Protein AF-A0A849Q662-F1 (afdb_monomer_lite)

Secondary structure (DSSP, 8-state):
-EEEEP-TT-PPPPTT--SS--EETTEEB-EEEE-GGG-SSSPPEEEEEEEEE-TTSBSSTTPPBPSS-EEEEE-S-TTT--S-TTTTTSSTT--B-GGGEEEEEEEE-TT-TT------

Sequence (120 aa):
IIFIKSIDRTQIITNQDTSTEHISFKMQGDVILYRPYGQEGVTPIIHRAMYYVEEGEPMWINGPAAPHSGYITKGDNIRTNIYFDQQGQISYYEPIKEEWIIGTAQFRIPYLGHLRLLIS

Foldseek 3Di:
DWDFDAVPDDDWFAQPNPVDPDDAPNGGTWFFWFDAVLDPPDDTDTWGFHDKDAAQDALDVVHGGQPGTATFTWHPPCVPTVDICCVDPRRPSHHGDPSRTRGTGHDDDPPPPDDDPDDD

Radius of gyration: 14.14 Å; chains: 1; bounding box: 35×30×42 Å

Structure (mmCIF, N/CA/C/O backbone):
data_AF-A0A849Q662-F1
#
_entry.id   AF-A0A849Q662-F1
#
loop_
_atom_site.group_PDB
_atom_site.id
_atom_sit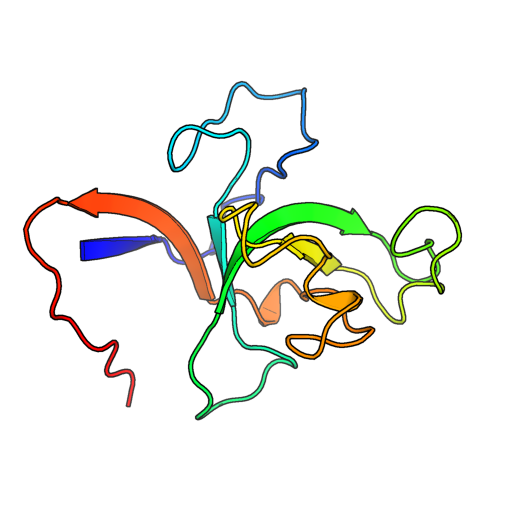e.type_symbol
_atom_site.label_atom_id
_atom_site.label_alt_id
_atom_site.label_comp_id
_atom_site.label_asym_id
_atom_site.label_entity_id
_atom_site.label_seq_id
_atom_site.pdbx_PDB_ins_code
_atom_site.Cartn_x
_atom_site.Cartn_y
_atom_site.Cartn_z
_atom_site.occupancy
_atom_site.B_iso_or_equiv
_atom_site.auth_seq_id
_atom_site.auth_comp_id
_atom_site.auth_asym_id
_atom_site.auth_atom_id
_atom_site.pdbx_PDB_model_num
ATOM 1 N N . ILE A 1 1 ? -5.896 6.313 18.819 1.00 44.16 1 ILE A N 1
ATOM 2 C CA . ILE A 1 1 ? -6.745 6.889 17.745 1.00 44.16 1 ILE A CA 1
ATOM 3 C C . ILE A 1 1 ? -5.885 7.065 16.510 1.00 44.16 1 ILE A C 1
ATOM 5 O O . ILE A 1 1 ? -4.806 7.635 16.651 1.00 44.16 1 ILE A O 1
ATOM 9 N N . ILE A 1 2 ? -6.336 6.520 15.378 1.00 53.41 2 ILE A N 1
ATOM 10 C CA . ILE A 1 2 ? -5.778 6.764 14.046 1.00 53.41 2 ILE A CA 1
ATOM 11 C C . ILE A 1 2 ? -6.673 7.802 13.384 1.00 53.41 2 ILE A C 1
ATOM 13 O O . ILE A 1 2 ? -7.881 7.594 13.310 1.00 53.41 2 ILE A O 1
ATOM 17 N N . PHE A 1 3 ? -6.097 8.927 12.969 1.00 52.81 3 PHE A N 1
ATOM 18 C CA . PHE A 1 3 ? -6.805 9.898 12.141 1.00 52.81 3 PHE A CA 1
ATOM 19 C C . PHE A 1 3 ? -6.644 9.499 10.679 1.00 52.81 3 PHE A C 1
ATOM 21 O O . PHE A 1 3 ? -5.521 9.266 10.226 1.00 52.81 3 PHE A O 1
ATOM 28 N N . ILE A 1 4 ? -7.777 9.405 9.986 1.00 55.81 4 ILE A N 1
ATOM 29 C CA . ILE A 1 4 ? -7.856 9.134 8.554 1.00 55.81 4 ILE A CA 1
ATOM 30 C C . ILE A 1 4 ? -8.130 10.471 7.879 1.00 55.81 4 ILE A C 1
ATOM 32 O O . ILE A 1 4 ? -9.129 11.127 8.184 1.00 55.81 4 ILE A O 1
ATOM 36 N N . LYS A 1 5 ? -7.242 10.890 6.981 1.00 54.16 5 LYS A N 1
ATOM 37 C CA . LYS A 1 5 ? -7.510 12.021 6.094 1.00 54.16 5 LYS A CA 1
ATOM 38 C C . LYS A 1 5 ? -8.207 11.477 4.845 1.00 54.16 5 LYS A C 1
ATOM 40 O O . LYS A 1 5 ? -7.675 10.570 4.209 1.00 54.16 5 LYS A O 1
ATOM 45 N N . SER A 1 6 ? -9.385 12.021 4.522 1.00 51.91 6 SER A N 1
ATOM 46 C CA . SER A 1 6 ? -10.056 11.774 3.236 1.00 51.91 6 SER A CA 1
ATOM 47 C C . SER A 1 6 ? -9.083 12.063 2.088 1.00 51.91 6 SER A C 1
ATOM 49 O O . SER A 1 6 ? -8.337 13.048 2.140 1.00 51.91 6 SER A O 1
ATOM 51 N N . ILE A 1 7 ? -9.075 11.187 1.083 1.00 55.62 7 ILE A N 1
ATOM 52 C CA . ILE A 1 7 ? -8.063 11.121 0.023 1.00 55.62 7 ILE A CA 1
ATOM 53 C C . ILE A 1 7 ? -8.072 12.310 -0.932 1.00 55.62 7 ILE A C 1
ATOM 55 O O . ILE A 1 7 ? -7.153 12.411 -1.735 1.00 55.62 7 ILE A O 1
ATOM 59 N N . ASP A 1 8 ? -9.027 13.235 -0.805 1.00 49.78 8 ASP A N 1
ATOM 60 C CA . ASP A 1 8 ? -9.456 14.132 -1.883 1.00 49.78 8 ASP A CA 1
ATOM 61 C C . ASP A 1 8 ? -8.358 14.900 -2.632 1.00 49.78 8 ASP A C 1
ATOM 63 O O . ASP A 1 8 ? -8.650 15.397 -3.714 1.00 49.78 8 ASP A O 1
ATOM 67 N N . ARG A 1 9 ? -7.118 15.020 -2.120 1.00 51.25 9 ARG A N 1
ATOM 68 C CA . ARG A 1 9 ? -5.961 15.595 -2.847 1.00 51.25 9 ARG A CA 1
ATOM 69 C C . ARG A 1 9 ? -4.577 15.056 -2.445 1.00 51.25 9 ARG A C 1
ATOM 71 O O . ARG A 1 9 ? -3.602 15.785 -2.612 1.00 51.25 9 ARG A O 1
ATOM 78 N N . THR A 1 10 ? -4.446 13.864 -1.854 1.00 56.81 10 THR A N 1
ATOM 79 C CA . THR A 1 10 ? -3.115 13.393 -1.399 1.00 56.81 10 THR A CA 1
ATOM 80 C C . THR A 1 10 ? -2.638 12.222 -2.247 1.00 56.81 10 THR A C 1
ATOM 82 O O . THR A 1 10 ? -3.177 11.127 -2.133 1.00 56.81 10 THR A O 1
ATOM 85 N N . GLN A 1 11 ? -1.627 12.468 -3.082 1.00 79.56 11 GLN A N 1
ATOM 86 C CA . GLN A 1 11 ? -0.850 11.420 -3.739 1.00 79.56 11 GLN A CA 1
ATOM 87 C C . GLN A 1 11 ? -0.233 10.533 -2.648 1.00 79.56 11 GLN A C 1
ATOM 89 O O . GLN A 1 11 ? 0.435 11.049 -1.750 1.00 79.56 11 GLN A O 1
ATOM 94 N N . ILE A 1 12 ? -0.524 9.232 -2.684 1.00 89.69 12 ILE A N 1
ATOM 95 C CA . ILE A 1 12 ? -0.010 8.253 -1.719 1.00 89.69 12 ILE A CA 1
ATOM 96 C C . ILE A 1 12 ? 1.502 8.168 -1.910 1.00 89.69 12 ILE A C 1
ATOM 98 O O . ILE A 1 12 ? 1.976 7.862 -3.005 1.00 89.69 12 ILE A O 1
ATOM 102 N N . ILE A 1 13 ? 2.265 8.409 -0.847 1.00 92.88 13 ILE A N 1
ATOM 103 C CA . ILE A 1 13 ? 3.719 8.277 -0.891 1.00 92.88 13 ILE A CA 1
ATOM 104 C C . ILE A 1 13 ? 4.063 6.835 -0.547 1.00 92.88 13 ILE A C 1
ATOM 106 O O . ILE A 1 13 ? 3.789 6.361 0.553 1.00 92.88 13 ILE A O 1
ATOM 110 N N . THR A 1 14 ? 4.656 6.103 -1.481 1.00 95.00 14 THR A N 1
ATOM 111 C CA . THR A 1 14 ? 4.978 4.688 -1.255 1.00 95.00 14 THR A CA 1
ATOM 112 C C . THR A 1 14 ? 6.278 4.521 -0.468 1.00 95.00 14 THR A C 1
ATOM 114 O O . THR A 1 14 ? 7.106 5.425 -0.387 1.00 95.00 14 THR A O 1
ATOM 117 N N . ASN A 1 15 ? 6.491 3.347 0.123 1.00 94.38 15 ASN A N 1
ATOM 118 C CA . ASN A 1 15 ? 7.727 3.025 0.834 1.00 94.38 15 ASN A CA 1
ATOM 119 C C . ASN A 1 15 ? 8.975 3.106 -0.062 1.00 94.38 15 ASN A C 1
ATOM 121 O O . ASN A 1 15 ? 10.053 3.421 0.436 1.00 94.38 15 ASN A O 1
ATOM 125 N N . GLN A 1 16 ? 8.831 2.811 -1.356 1.00 93.44 16 GLN A N 1
ATOM 126 C CA . GLN A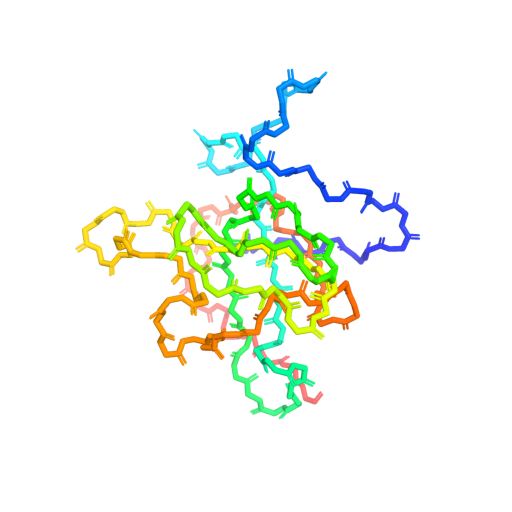 1 16 ? 9.914 2.890 -2.338 1.00 93.44 16 GLN A CA 1
ATOM 127 C C . GLN A 1 16 ? 10.072 4.274 -2.973 1.00 93.44 16 GLN A C 1
ATOM 129 O O . GLN A 1 16 ? 11.026 4.482 -3.721 1.00 93.44 16 GLN A O 1
ATOM 134 N N . ASP A 1 17 ? 9.181 5.222 -2.679 1.00 89.69 17 ASP A N 1
ATOM 135 C CA . ASP A 1 17 ? 9.347 6.589 -3.146 1.00 89.69 17 ASP A CA 1
ATOM 136 C C . ASP A 1 17 ? 10.477 7.269 -2.360 1.00 89.69 17 ASP A C 1
ATOM 138 O O . ASP A 1 17 ? 10.324 7.649 -1.196 1.00 89.69 17 ASP A O 1
ATOM 142 N N . THR A 1 18 ? 11.639 7.383 -3.005 1.00 82.56 18 THR A N 1
ATOM 143 C CA . THR A 1 18 ? 12.846 8.019 -2.463 1.00 82.56 18 THR A CA 1
ATOM 144 C C . THR A 1 18 ? 12.922 9.512 -2.773 1.00 82.56 18 THR A C 1
ATOM 146 O O . THR A 1 18 ? 13.839 10.184 -2.306 1.00 82.56 18 THR A O 1
ATOM 149 N N . SER A 1 19 ? 11.969 10.051 -3.543 1.00 83.62 19 SER A N 1
ATOM 150 C CA . SER A 1 19 ? 11.937 11.474 -3.897 1.00 83.62 19 SER A CA 1
ATOM 151 C C . SER A 1 19 ? 11.490 12.368 -2.737 1.00 83.62 19 SER A C 1
ATOM 153 O O . SER A 1 19 ? 11.704 13.581 -2.768 1.00 83.62 19 SER A O 1
ATOM 155 N N . THR A 1 20 ? 10.906 11.775 -1.691 1.00 79.38 20 THR A N 1
ATOM 156 C CA . THR A 1 20 ? 10.407 12.479 -0.508 1.00 79.38 20 THR A CA 1
ATOM 157 C C . THR A 1 20 ? 10.906 11.829 0.784 1.00 79.38 20 THR A C 1
ATOM 159 O O . THR A 1 20 ? 10.921 10.609 0.923 1.00 79.38 20 THR A O 1
ATOM 162 N N . GLU A 1 21 ? 11.273 12.631 1.785 1.00 84.19 21 GLU A N 1
ATOM 163 C CA . GLU A 1 21 ? 11.531 12.134 3.146 1.00 84.19 21 GLU A CA 1
ATOM 164 C C . GLU A 1 21 ? 10.218 12.088 3.943 1.00 84.19 21 GLU A C 1
ATOM 166 O O . GLU A 1 21 ? 9.974 12.893 4.845 1.00 84.19 21 GLU A O 1
ATOM 171 N N . HIS A 1 22 ? 9.327 11.163 3.575 1.00 87.38 22 HIS A N 1
ATOM 172 C CA . HIS A 1 22 ? 8.038 10.986 4.237 1.00 87.38 22 HIS A CA 1
ATOM 173 C C . HIS A 1 22 ? 8.026 9.747 5.137 1.00 87.38 22 HIS A C 1
ATOM 175 O O . HIS A 1 22 ? 8.019 8.610 4.665 1.00 87.38 22 HIS A O 1
ATOM 181 N N . ILE A 1 23 ? 7.954 9.965 6.452 1.00 87.88 23 ILE A N 1
ATOM 182 C CA . ILE A 1 23 ? 7.915 8.898 7.456 1.00 87.88 23 ILE A CA 1
ATOM 183 C C . ILE A 1 23 ? 6.532 8.824 8.110 1.00 87.88 23 ILE A C 1
ATOM 185 O O . ILE A 1 23 ? 6.108 9.761 8.787 1.00 87.88 23 ILE A O 1
ATOM 189 N N . SER A 1 24 ? 5.887 7.659 8.021 1.00 86.44 24 SER A N 1
ATOM 190 C CA . SER A 1 24 ? 4.677 7.319 8.777 1.00 86.44 24 SER A CA 1
ATOM 191 C C . SER A 1 24 ? 4.910 6.074 9.633 1.00 86.44 24 SER A C 1
ATOM 193 O O . SER A 1 24 ? 5.478 5.076 9.188 1.00 86.44 24 SER A O 1
ATOM 195 N N . PHE A 1 25 ? 4.504 6.118 10.905 1.00 86.81 25 PHE A N 1
ATOM 196 C CA . PHE A 1 25 ? 4.742 5.041 11.883 1.00 86.81 25 PHE A CA 1
ATOM 197 C C . PHE A 1 25 ? 6.213 4.582 11.976 1.00 86.81 25 PHE A C 1
ATOM 199 O O . PHE A 1 25 ? 6.491 3.400 12.156 1.00 86.81 25 PHE A O 1
ATOM 206 N N . LYS A 1 26 ? 7.155 5.538 11.936 1.00 88.88 26 LYS A N 1
ATOM 207 C CA . LYS A 1 26 ? 8.617 5.321 12.028 1.00 88.88 26 LYS A CA 1
ATOM 208 C C . LYS A 1 26 ? 9.256 4.619 10.819 1.00 88.88 26 LYS A C 1
ATOM 210 O O . LYS A 1 26 ? 10.417 4.231 10.908 1.00 88.88 26 LYS A O 1
ATOM 215 N N . M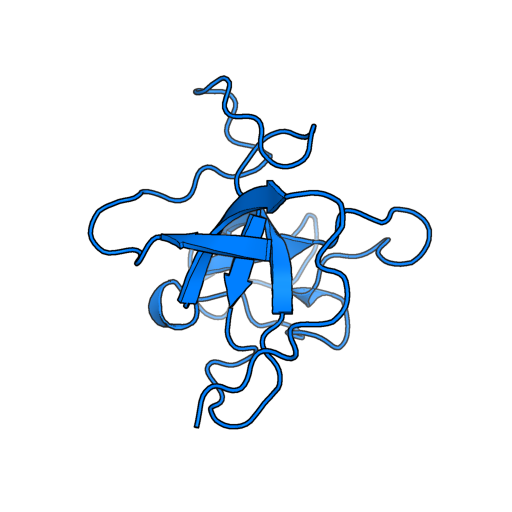ET A 1 27 ? 8.535 4.460 9.713 1.00 89.69 27 MET A N 1
ATOM 216 C CA . MET A 1 27 ? 9.055 3.886 8.470 1.00 89.69 27 MET A CA 1
ATOM 217 C C . MET A 1 27 ? 8.652 4.751 7.267 1.00 89.69 27 MET A C 1
ATOM 219 O O . MET A 1 27 ? 7.697 5.521 7.351 1.00 89.69 27 MET A O 1
ATOM 223 N N . GLN A 1 28 ? 9.383 4.624 6.160 1.00 93.38 28 GLN A N 1
ATOM 224 C CA . GLN A 1 28 ? 9.148 5.377 4.922 1.00 93.38 28 GLN A CA 1
ATOM 225 C C . GLN A 1 28 ? 7.787 5.058 4.294 1.00 93.38 28 GLN A C 1
ATOM 227 O O . GLN A 1 28 ? 7.358 3.899 4.293 1.00 93.38 28 GLN A O 1
ATOM 232 N N . GLY A 1 29 ? 7.141 6.074 3.728 1.00 92.56 29 GLY A N 1
ATOM 233 C CA . GLY A 1 29 ? 5.879 5.969 3.002 1.00 92.56 29 GLY A CA 1
ATOM 234 C C . GLY A 1 29 ? 4.639 5.952 3.898 1.00 92.56 29 GLY A C 1
ATOM 235 O O . GLY A 1 29 ? 4.717 5.878 5.126 1.00 92.56 29 GLY A O 1
ATOM 236 N N . ASP A 1 30 ? 3.482 6.017 3.255 1.00 92.56 30 ASP A N 1
ATOM 237 C CA . ASP A 1 30 ? 2.161 6.041 3.858 1.00 92.56 30 ASP A CA 1
ATOM 238 C C . ASP A 1 30 ? 1.707 4.651 4.320 1.00 92.56 30 ASP A C 1
ATOM 240 O O . ASP A 1 30 ? 1.919 3.624 3.668 1.00 92.56 30 ASP A O 1
ATOM 244 N N . VAL A 1 31 ? 0.986 4.640 5.442 1.00 92.94 31 VAL A N 1
ATOM 245 C CA . VAL A 1 31 ? 0.142 3.514 5.849 1.00 92.94 31 VAL A CA 1
ATOM 246 C C . VAL A 1 31 ? -1.279 3.824 5.414 1.00 92.94 31 VAL A C 1
ATOM 248 O O . VAL A 1 31 ? -1.828 4.858 5.789 1.00 92.94 31 VAL A O 1
ATOM 251 N N . ILE A 1 32 ? -1.875 2.935 4.631 1.00 92.69 32 ILE A N 1
ATOM 252 C CA . ILE A 1 32 ? -3.172 3.144 3.997 1.00 92.69 32 ILE A CA 1
ATOM 253 C C . ILE A 1 32 ? -4.220 2.232 4.622 1.00 92.69 32 ILE A C 1
ATOM 255 O O . ILE A 1 32 ? -3.949 1.077 4.950 1.00 92.69 32 ILE A O 1
ATOM 259 N N . LEU A 1 33 ? -5.420 2.774 4.811 1.00 92.25 33 LEU A N 1
ATOM 260 C CA . LEU A 1 33 ? -6.608 2.025 5.190 1.00 92.25 33 LEU A CA 1
ATOM 261 C C . LEU A 1 33 ? -7.413 1.741 3.923 1.00 92.25 33 LEU A C 1
ATOM 263 O O . LEU A 1 33 ? -7.799 2.687 3.240 1.00 92.25 33 LEU A O 1
ATOM 267 N N . TYR A 1 34 ? -7.695 0.478 3.617 1.00 91.81 34 TYR A N 1
ATOM 268 C CA . TYR A 1 34 ? -8.388 0.098 2.385 1.00 91.81 34 TYR A CA 1
ATOM 269 C C . TYR A 1 34 ? -9.405 -1.030 2.590 1.00 91.81 34 TYR A C 1
ATOM 271 O O . TYR A 1 34 ? -9.350 -1.783 3.566 1.00 91.81 34 TYR A O 1
ATOM 279 N N . ARG A 1 35 ? -10.344 -1.140 1.645 1.00 93.62 35 ARG A N 1
ATOM 280 C CA . ARG A 1 35 ? -11.304 -2.244 1.539 1.00 93.62 35 ARG A CA 1
ATOM 281 C C . ARG A 1 35 ? -10.710 -3.352 0.660 1.00 93.62 35 ARG A C 1
ATOM 283 O O . ARG A 1 35 ? -10.472 -3.093 -0.519 1.00 93.62 35 ARG A O 1
ATOM 290 N N . PRO A 1 36 ? -10.447 -4.563 1.179 1.00 91.06 36 PRO A N 1
ATOM 291 C CA . PRO A 1 36 ? -9.960 -5.654 0.339 1.00 91.06 36 PRO A CA 1
ATOM 292 C C . PRO A 1 36 ? -11.006 -5.978 -0.736 1.00 91.06 36 PRO A C 1
ATOM 294 O O . PRO A 1 36 ? -12.204 -6.018 -0.446 1.00 91.06 36 PRO A O 1
ATOM 297 N N . TYR A 1 37 ? -10.557 -6.138 -1.984 1.00 94.69 37 TYR A N 1
ATOM 298 C CA . TYR A 1 37 ? -11.411 -6.352 -3.165 1.00 94.69 37 TYR A CA 1
ATOM 299 C C . TYR A 1 37 ? -12.517 -5.290 -3.362 1.00 94.69 37 TYR A C 1
ATOM 301 O O . TYR A 1 37 ? -13.530 -5.559 -4.007 1.00 94.69 37 TYR A O 1
ATOM 309 N N . GLY A 1 38 ? -12.382 -4.106 -2.749 1.00 91.69 38 GLY A N 1
ATOM 310 C CA . GLY A 1 38 ? -13.412 -3.063 -2.764 1.00 91.69 38 GLY A CA 1
ATOM 311 C C . GLY A 1 38 ? -14.712 -3.430 -2.036 1.00 91.69 38 GLY A C 1
ATOM 312 O O . GLY A 1 38 ? -15.712 -2.737 -2.201 1.00 91.69 38 GLY A O 1
ATOM 313 N N . GLN A 1 39 ? -14.730 -4.506 -1.244 1.00 91.38 39 GLN A N 1
ATOM 314 C CA . GLN A 1 39 ? -15.954 -5.018 -0.628 1.00 91.38 39 GLN A CA 1
ATOM 315 C C . GLN A 1 39 ? -16.449 -4.126 0.517 1.00 91.38 39 GLN A C 1
ATOM 317 O O . GLN A 1 39 ? -15.685 -3.696 1.385 1.00 91.38 39 GLN A O 1
ATOM 322 N N . GLU A 1 40 ? -17.757 -3.884 0.553 1.00 87.69 40 GLU A N 1
ATOM 323 C CA . GLU A 1 40 ? -18.430 -3.269 1.699 1.00 87.69 40 GLU A CA 1
ATOM 324 C C . GLU A 1 40 ? -18.769 -4.319 2.771 1.00 87.69 40 GLU A C 1
ATOM 326 O O . GLU A 1 40 ? -18.849 -5.515 2.496 1.00 87.69 40 GLU A O 1
ATOM 331 N N . GLY A 1 41 ? -18.939 -3.885 4.023 1.00 85.69 41 GLY A N 1
ATOM 332 C CA . GLY A 1 41 ? -19.305 -4.767 5.142 1.00 85.69 41 GLY A CA 1
ATOM 333 C C . GLY A 1 41 ? -18.186 -5.681 5.667 1.00 85.69 41 GLY A C 1
ATOM 334 O O . GLY A 1 41 ? -18.387 -6.371 6.667 1.00 85.69 41 GLY A O 1
ATOM 335 N N . VAL A 1 42 ? -17.001 -5.670 5.051 1.00 87.31 42 VAL A N 1
ATOM 336 C CA . VAL A 1 42 ? -15.799 -6.352 5.559 1.00 87.31 42 VAL A CA 1
ATOM 337 C C . VAL A 1 42 ? -14.938 -5.399 6.387 1.00 87.31 42 VAL A C 1
ATOM 339 O O . VAL A 1 42 ? -14.920 -4.191 6.155 1.00 87.31 42 VAL A O 1
ATOM 342 N N . THR A 1 43 ? -14.207 -5.940 7.367 1.00 89.06 43 THR A N 1
ATOM 343 C CA . THR A 1 43 ? -13.273 -5.139 8.176 1.00 89.06 43 THR A CA 1
ATOM 344 C C . THR A 1 43 ? -12.152 -4.597 7.279 1.00 89.06 43 THR A C 1
ATOM 346 O O . THR A 1 43 ? -11.444 -5.406 6.677 1.00 89.06 43 THR A O 1
ATOM 349 N N . PRO A 1 44 ? -11.945 -3.268 7.200 1.00 91.88 44 PRO A N 1
ATOM 350 C CA . PRO A 1 44 ? -10.855 -2.697 6.417 1.00 91.88 44 PRO A CA 1
ATOM 351 C C . PRO A 1 44 ? -9.470 -3.116 6.919 1.00 91.88 44 PRO A C 1
ATOM 353 O O . PRO A 1 44 ? -9.269 -3.363 8.112 1.00 91.88 44 PRO A O 1
ATOM 356 N N . ILE A 1 45 ? -8.502 -3.130 6.008 1.00 92.25 45 ILE A N 1
ATOM 357 C CA . ILE A 1 45 ? -7.106 -3.473 6.286 1.00 92.25 45 ILE A CA 1
ATOM 358 C C . ILE A 1 45 ? -6.279 -2.195 6.375 1.00 92.25 45 ILE A C 1
ATOM 360 O O . ILE A 1 45 ? -6.495 -1.259 5.610 1.00 92.25 45 ILE A O 1
ATOM 364 N N . ILE A 1 46 ? -5.331 -2.155 7.314 1.00 92.00 46 ILE A N 1
ATOM 365 C CA . ILE A 1 46 ? -4.411 -1.033 7.508 1.00 92.00 46 ILE A CA 1
ATOM 366 C C . ILE A 1 46 ? -2.965 -1.490 7.334 1.00 92.00 46 ILE A C 1
ATOM 368 O O . ILE A 1 46 ? -2.378 -2.023 8.270 1.00 92.00 46 ILE A O 1
ATOM 372 N N . HIS A 1 47 ? -2.382 -1.271 6.158 1.00 94.44 47 HIS A N 1
ATOM 373 C CA . HIS A 1 47 ? -1.025 -1.708 5.810 1.00 94.44 47 HIS A CA 1
ATOM 374 C C . HIS A 1 47 ? -0.277 -0.632 5.016 1.00 94.44 47 HIS A C 1
ATOM 376 O O . HIS A 1 47 ? -0.870 0.322 4.520 1.00 94.44 47 HIS A O 1
ATOM 382 N N . ARG A 1 48 ? 1.047 -0.754 4.927 1.00 95.56 48 ARG A N 1
ATOM 383 C CA . ARG A 1 48 ? 1.902 0.210 4.234 1.00 95.56 48 ARG A CA 1
ATOM 384 C C . ARG A 1 48 ? 1.808 0.042 2.726 1.00 95.56 48 ARG A C 1
ATOM 386 O O . ARG A 1 48 ? 1.859 -1.087 2.238 1.00 95.56 48 ARG A O 1
ATOM 393 N N . ALA A 1 49 ? 1.713 1.157 2.005 1.00 96.19 49 ALA A N 1
ATOM 394 C CA . ALA A 1 49 ? 1.857 1.173 0.555 1.00 96.19 49 ALA A CA 1
ATOM 395 C C . ALA A 1 49 ? 3.339 0.997 0.205 1.00 96.19 49 ALA A C 1
ATOM 397 O O . ALA A 1 49 ? 4.173 1.823 0.575 1.00 96.19 49 ALA A O 1
ATOM 398 N N . MET A 1 50 ? 3.686 -0.095 -0.472 1.00 96.44 50 MET A N 1
ATOM 399 C CA . MET A 1 50 ? 5.077 -0.430 -0.778 1.00 96.44 50 MET A CA 1
ATOM 400 C C . MET A 1 50 ? 5.539 0.231 -2.071 1.00 96.44 50 MET A C 1
ATOM 402 O O . MET A 1 50 ? 6.585 0.875 -2.078 1.00 96.44 50 MET A O 1
ATOM 406 N N . TYR A 1 51 ? 4.748 0.082 -3.131 1.00 96.75 51 TYR A N 1
ATOM 407 C CA . TYR A 1 51 ? 4.938 0.677 -4.455 1.00 96.75 51 TYR A CA 1
ATOM 408 C C . TYR A 1 51 ? 3.623 0.596 -5.242 1.00 96.75 51 TYR A C 1
ATOM 410 O O . TYR A 1 51 ? 2.681 -0.077 -4.815 1.00 96.75 51 TYR A O 1
ATOM 418 N N . TYR A 1 52 ? 3.567 1.305 -6.366 1.00 96.69 52 TYR A N 1
ATOM 419 C CA . TYR A 1 52 ? 2.466 1.260 -7.324 1.00 96.69 52 TYR A CA 1
ATOM 420 C C . TYR A 1 52 ? 2.886 0.432 -8.540 1.00 96.69 52 TYR A C 1
ATOM 422 O O . TYR A 1 52 ? 4.053 0.479 -8.928 1.00 96.69 52 TYR A O 1
ATOM 430 N N . VAL A 1 53 ? 1.954 -0.329 -9.105 1.00 97.69 53 VAL A N 1
ATOM 431 C CA . VAL A 1 53 ? 2.140 -1.072 -10.356 1.00 97.69 53 VAL A CA 1
ATOM 432 C C . VAL A 1 53 ? 1.051 -0.679 -11.339 1.00 97.69 53 VAL A C 1
ATOM 434 O O . VAL A 1 53 ? -0.099 -0.478 -10.941 1.00 97.69 53 VAL A O 1
ATOM 437 N N . GLU A 1 54 ? 1.407 -0.585 -12.614 1.00 98.31 54 GLU A N 1
ATOM 438 C CA . GLU A 1 54 ? 0.439 -0.427 -13.695 1.00 98.31 54 GLU A CA 1
ATOM 439 C C . GLU A 1 54 ? -0.124 -1.782 -14.145 1.00 98.31 54 GLU A C 1
ATOM 441 O O . GLU A 1 54 ? 0.485 -2.836 -13.945 1.00 98.31 54 GLU A O 1
ATOM 446 N N . GLU A 1 55 ? -1.301 -1.770 -14.775 1.00 98.25 55 GLU A N 1
ATOM 447 C CA . GLU A 1 55 ? -1.870 -2.960 -15.411 1.00 98.25 55 GLU A CA 1
ATOM 448 C C . GLU A 1 55 ? -0.854 -3.630 -16.352 1.00 98.25 55 GLU A C 1
ATOM 450 O O . GLU A 1 55 ? -0.215 -2.987 -17.186 1.00 98.25 55 GLU A O 1
ATOM 455 N N . GLY A 1 56 ? -0.708 -4.949 -16.219 1.00 98.25 56 GLY A N 1
ATOM 456 C CA . GLY A 1 56 ? 0.241 -5.737 -17.001 1.00 98.25 56 GLY A CA 1
ATOM 457 C C . GLY A 1 56 ? 1.663 -5.791 -16.431 1.00 98.25 56 GLY A C 1
ATOM 458 O O . GLY A 1 56 ? 2.419 -6.689 -16.810 1.00 98.25 56 GLY A O 1
ATOM 459 N N . GLU A 1 57 ? 2.040 -4.912 -15.499 1.00 98.06 57 GLU A N 1
ATOM 460 C CA . GLU A 1 57 ? 3.350 -4.970 -14.842 1.00 98.06 57 GLU A CA 1
ATOM 461 C C . GLU A 1 57 ? 3.423 -6.114 -13.820 1.00 98.06 57 GLU A C 1
ATOM 463 O O . GLU A 1 57 ? 2.417 -6.472 -13.206 1.00 98.06 57 GLU A O 1
ATOM 468 N N . PRO A 1 58 ? 4.598 -6.724 -13.593 1.00 98.00 58 PRO A N 1
ATOM 469 C CA . PRO A 1 58 ? 4.727 -7.761 -12.578 1.00 98.00 58 PRO A CA 1
ATOM 470 C C . PRO A 1 58 ? 4.490 -7.190 -11.170 1.00 98.00 58 PRO A C 1
ATOM 472 O O . PRO A 1 58 ? 5.186 -6.274 -10.739 1.00 98.00 58 PRO A O 1
ATOM 475 N N . MET A 1 59 ? 3.566 -7.790 -10.407 1.00 97.44 59 MET A N 1
ATOM 476 C CA . MET A 1 59 ? 3.234 -7.337 -9.043 1.00 97.44 59 MET A CA 1
ATOM 477 C C . MET A 1 59 ? 4.384 -7.478 -8.035 1.00 97.44 59 MET A C 1
ATOM 479 O O . MET A 1 59 ? 4.334 -6.887 -6.966 1.00 97.44 59 MET A O 1
ATOM 483 N N . TRP A 1 60 ? 5.389 -8.299 -8.334 1.00 96.00 60 TRP A N 1
ATOM 484 C CA . TRP A 1 60 ? 6.675 -8.404 -7.637 1.00 96.00 60 TRP A CA 1
ATOM 485 C C . TRP A 1 60 ? 7.679 -9.081 -8.5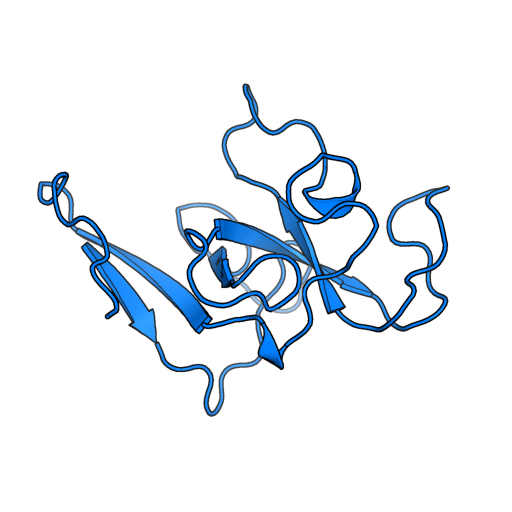77 1.00 96.00 60 TRP A C 1
ATOM 487 O O . TRP A 1 60 ? 7.307 -9.565 -9.645 1.00 96.00 60 TRP A O 1
ATOM 497 N N . ILE A 1 61 ? 8.957 -9.170 -8.193 1.00 94.44 61 ILE A N 1
ATOM 498 C CA . ILE A 1 61 ? 9.967 -9.845 -9.023 1.00 94.44 61 ILE A CA 1
ATOM 499 C C . ILE A 1 61 ? 9.567 -11.304 -9.306 1.00 94.44 61 ILE A C 1
ATOM 501 O O . ILE A 1 61 ? 9.367 -12.095 -8.384 1.00 94.44 61 ILE A O 1
ATOM 505 N N . ASN A 1 62 ? 9.439 -11.657 -10.588 1.00 95.38 62 ASN A N 1
ATOM 506 C CA . ASN A 1 62 ? 8.923 -12.954 -11.059 1.00 95.38 62 ASN A CA 1
ATOM 507 C C . ASN A 1 62 ? 7.482 -13.283 -10.604 1.00 95.38 62 ASN A C 1
ATOM 509 O O . ASN A 1 62 ? 7.088 -14.450 -10.591 1.00 95.38 62 ASN A O 1
ATOM 513 N N . GLY A 1 63 ? 6.707 -12.278 -10.195 1.00 95.19 63 GLY A N 1
ATOM 514 C CA . GLY A 1 63 ? 5.282 -12.396 -9.907 1.00 95.19 63 GLY A CA 1
ATOM 515 C C . GLY A 1 63 ? 4.416 -12.347 -11.167 1.00 95.19 63 GLY A C 1
ATOM 516 O O . GLY A 1 63 ? 4.922 -12.065 -12.255 1.00 95.19 63 GLY A O 1
ATOM 517 N N . PRO A 1 64 ? 3.108 -12.620 -11.039 1.00 97.62 64 PRO A N 1
ATOM 518 C CA . PRO A 1 64 ? 2.183 -12.466 -12.149 1.00 97.62 64 PRO A CA 1
ATOM 519 C C . PRO A 1 64 ? 1.987 -10.989 -12.503 1.00 97.62 64 PRO A C 1
ATOM 521 O O . PRO A 1 64 ? 2.210 -10.100 -11.675 1.00 97.62 64 PRO A O 1
ATOM 524 N N . ALA A 1 65 ? 1.553 -10.757 -13.740 1.00 98.19 65 ALA A N 1
ATOM 525 C CA . ALA A 1 65 ? 1.140 -9.444 -14.211 1.00 98.19 65 ALA A CA 1
ATOM 526 C C . ALA A 1 65 ? -0.064 -8.939 -13.403 1.00 98.19 65 ALA A C 1
ATOM 528 O O . ALA A 1 65 ? -0.969 -9.712 -13.077 1.00 98.19 65 ALA A O 1
ATOM 529 N N . ALA A 1 66 ? -0.061 -7.650 -13.081 1.00 98.31 66 ALA A N 1
ATOM 530 C CA . ALA A 1 66 ? -1.140 -6.985 -12.382 1.00 98.31 66 ALA A CA 1
ATOM 531 C C . ALA A 1 66 ? -2.405 -7.000 -13.260 1.00 98.31 66 ALA A C 1
ATOM 533 O O . ALA A 1 66 ? -2.339 -6.555 -14.409 1.00 98.31 66 ALA A O 1
ATOM 534 N N . PRO A 1 67 ? -3.553 -7.490 -12.756 1.00 98.12 67 PRO A N 1
ATOM 535 C CA . PRO A 1 67 ? -4.802 -7.510 -13.522 1.00 98.12 67 PRO A CA 1
ATOM 536 C C . PRO A 1 67 ? -5.388 -6.110 -13.754 1.00 98.12 67 PRO A C 1
ATOM 538 O O . PRO A 1 67 ? -6.295 -5.952 -14.563 1.00 98.12 67 PRO A O 1
ATOM 541 N N . HIS A 1 68 ? -4.903 -5.113 -13.015 1.00 98.19 68 HIS A N 1
ATOM 542 C CA . HIS A 1 68 ? -5.203 -3.692 -13.149 1.00 98.19 68 HIS A CA 1
ATOM 543 C C . HIS A 1 68 ? -4.162 -2.892 -12.349 1.00 98.19 68 HIS A C 1
ATOM 545 O O . HIS A 1 68 ? -3.465 -3.459 -11.501 1.00 98.19 68 HIS A O 1
ATOM 551 N N . SER A 1 69 ? -4.090 -1.578 -12.560 1.00 98.19 69 SER A N 1
ATOM 552 C CA . SER A 1 69 ? -3.189 -0.717 -11.789 1.00 98.19 69 SER A CA 1
ATOM 553 C C . SER A 1 69 ? -3.604 -0.607 -10.314 1.00 98.19 69 SER A C 1
ATOM 555 O O . SER A 1 69 ? -4.790 -0.712 -9.971 1.00 98.19 69 SER A O 1
ATOM 557 N N . GLY A 1 70 ? -2.632 -0.411 -9.423 1.00 97.25 70 GLY A N 1
ATOM 558 C CA . GLY A 1 70 ? -2.884 -0.224 -7.995 1.00 97.25 70 GLY A CA 1
ATOM 559 C C . GLY A 1 70 ? -1.645 -0.365 -7.114 1.00 97.25 70 GLY A C 1
ATOM 560 O O . GLY A 1 70 ? -0.529 -0.592 -7.578 1.00 97.25 70 GLY A O 1
ATOM 561 N N . TYR A 1 71 ? -1.846 -0.255 -5.802 1.00 97.69 71 TYR A N 1
ATOM 562 C CA . TYR A 1 71 ? -0.768 -0.344 -4.820 1.00 97.69 71 TYR A CA 1
ATOM 563 C C . TYR A 1 71 ? -0.520 -1.780 -4.370 1.00 97.69 71 TYR A C 1
ATOM 565 O O . TYR A 1 71 ? -1.443 -2.509 -4.001 1.00 97.69 71 TYR A O 1
ATOM 573 N N . ILE A 1 72 ? 0.754 -2.154 -4.291 1.00 98.00 72 ILE A N 1
ATOM 574 C CA . ILE A 1 72 ? 1.191 -3.334 -3.550 1.00 98.00 72 ILE A CA 1
ATOM 575 C C . ILE A 1 72 ? 1.371 -2.943 -2.089 1.00 98.00 72 ILE A C 1
ATOM 577 O O . ILE A 1 72 ? 2.036 -1.952 -1.774 1.00 98.00 72 ILE A O 1
ATOM 581 N N . THR A 1 73 ? 0.781 -3.717 -1.180 1.00 97.06 73 THR A N 1
ATOM 582 C CA . THR A 1 73 ? 0.731 -3.376 0.245 1.00 97.06 73 THR A CA 1
ATOM 583 C C . THR A 1 73 ? 1.340 -4.453 1.126 1.00 97.06 73 THR A C 1
ATOM 585 O O . THR A 1 73 ? 1.450 -5.624 0.751 1.00 97.06 73 THR A O 1
ATOM 588 N N . LYS A 1 74 ? 1.792 -4.046 2.315 1.00 95.94 74 LYS A N 1
ATOM 589 C CA . LYS A 1 74 ? 2.407 -4.950 3.287 1.00 95.94 74 LYS A CA 1
ATOM 590 C C . LYS A 1 74 ? 2.256 -4.447 4.717 1.00 95.94 74 LYS A C 1
ATOM 592 O O . LYS A 1 74 ? 2.467 -3.270 4.998 1.00 95.94 74 LYS A O 1
ATOM 597 N N . GLY A 1 75 ? 1.951 -5.345 5.648 1.00 93.44 75 GLY A N 1
ATOM 598 C CA . GLY A 1 75 ? 1.966 -5.014 7.072 1.00 93.44 75 GLY A CA 1
ATOM 599 C C . GLY A 1 75 ? 3.381 -4.892 7.653 1.00 93.44 75 GLY A C 1
ATOM 600 O O . GLY A 1 75 ? 4.245 -5.725 7.390 1.00 93.44 75 GLY A O 1
ATOM 601 N N . ASP A 1 76 ? 3.595 -3.907 8.528 1.00 92.62 76 ASP A N 1
ATOM 602 C CA . ASP A 1 76 ? 4.922 -3.588 9.093 1.00 92.62 76 ASP A CA 1
ATOM 603 C C . ASP A 1 76 ? 5.466 -4.639 10.081 1.00 92.62 76 ASP A C 1
ATOM 605 O O . ASP A 1 76 ? 6.657 -4.663 10.396 1.00 92.62 76 ASP A O 1
ATOM 609 N N . ASN A 1 77 ? 4.610 -5.516 10.620 1.00 88.56 77 ASN A N 1
ATOM 610 C CA . ASN A 1 77 ? 5.042 -6.544 11.567 1.00 88.56 77 ASN A CA 1
ATOM 611 C C . ASN A 1 77 ? 5.800 -7.678 10.860 1.00 88.56 77 ASN A C 1
ATOM 613 O O . ASN A 1 77 ? 5.206 -8.680 10.461 1.00 88.56 77 ASN A O 1
ATOM 617 N N . ILE A 1 78 ? 7.127 -7.563 10.822 1.00 83.62 78 ILE A N 1
ATOM 618 C CA . ILE A 1 78 ? 8.036 -8.516 10.167 1.00 83.62 78 ILE A CA 1
ATOM 619 C C . ILE A 1 78 ? 7.903 -9.972 10.639 1.00 83.62 78 ILE A C 1
ATOM 621 O O . ILE A 1 78 ? 8.279 -10.879 9.906 1.00 83.62 78 ILE A O 1
ATOM 625 N N . ARG A 1 79 ? 7.383 -10.232 11.849 1.00 84.50 79 ARG A N 1
ATOM 626 C CA . ARG A 1 79 ? 7.236 -11.606 12.365 1.00 84.50 79 ARG A CA 1
ATOM 627 C C . ARG A 1 79 ? 6.042 -12.339 11.766 1.00 84.50 79 ARG A C 1
ATOM 629 O O . ARG A 1 79 ? 6.035 -13.562 11.750 1.00 84.50 79 ARG A O 1
ATOM 636 N N . THR A 1 80 ? 5.019 -11.595 11.359 1.00 82.69 80 THR A N 1
ATOM 637 C CA . THR A 1 80 ? 3.718 -12.151 10.940 1.00 82.69 80 THR A CA 1
ATOM 638 C C . THR A 1 80 ? 3.378 -11.806 9.495 1.00 82.69 80 THR A C 1
ATOM 640 O O . THR A 1 80 ? 2.707 -12.584 8.831 1.00 82.69 80 THR A O 1
ATOM 643 N N . ASN A 1 81 ? 3.917 -10.703 8.978 1.00 83.94 81 ASN A N 1
ATOM 644 C CA . ASN A 1 81 ? 3.686 -10.210 7.630 1.00 83.94 81 ASN A CA 1
ATOM 645 C C . ASN A 1 81 ? 5.001 -10.271 6.854 1.00 83.94 81 ASN A C 1
ATOM 647 O O . ASN A 1 81 ? 5.684 -9.263 6.687 1.00 83.94 81 ASN A O 1
ATOM 651 N N . ILE A 1 82 ? 5.385 -11.464 6.393 1.00 86.56 82 ILE A N 1
ATOM 652 C CA . ILE A 1 82 ? 6.614 -11.674 5.601 1.00 86.56 82 ILE A CA 1
ATOM 653 C C . ILE A 1 82 ? 6.390 -11.517 4.090 1.00 86.56 82 ILE A C 1
ATOM 655 O O . ILE A 1 82 ? 7.299 -11.078 3.394 1.00 86.56 82 ILE A O 1
ATOM 659 N N . TYR A 1 83 ? 5.157 -11.673 3.606 1.00 91.75 83 TYR A N 1
ATOM 660 C CA . TYR A 1 83 ? 4.785 -11.496 2.193 1.00 91.75 83 TYR A CA 1
ATOM 661 C C . TYR A 1 83 ? 4.022 -10.188 1.939 1.00 91.75 83 TYR A C 1
ATOM 663 O O . TYR A 1 83 ? 3.649 -9.507 2.900 1.00 91.75 83 TYR A O 1
ATOM 671 N N . PHE A 1 84 ? 3.853 -9.811 0.669 1.00 95.94 84 PHE A N 1
ATOM 672 C CA . PHE A 1 84 ? 2.889 -8.779 0.269 1.00 95.94 84 PHE A CA 1
ATOM 673 C C . PHE A 1 84 ? 1.457 -9.279 0.474 1.00 95.94 84 PHE A C 1
ATOM 675 O O . PHE A 1 84 ? 1.198 -10.484 0.413 1.00 95.94 84 PHE A O 1
ATOM 682 N N . ASP A 1 85 ? 0.517 -8.359 0.662 1.00 95.19 85 ASP A N 1
ATOM 683 C CA . ASP A 1 85 ? -0.898 -8.697 0.846 1.00 95.19 85 ASP A CA 1
ATOM 684 C C . ASP A 1 85 ? -1.466 -9.439 -0.376 1.00 95.19 85 ASP A C 1
ATOM 686 O O . ASP A 1 85 ? -2.294 -10.338 -0.217 1.00 95.19 85 ASP A O 1
ATOM 690 N N . GLN A 1 86 ? -0.941 -9.125 -1.568 1.00 96.81 86 GLN A N 1
ATOM 691 C CA . GLN A 1 86 ? -1.277 -9.746 -2.853 1.00 96.81 86 GLN A CA 1
ATOM 692 C C . GLN A 1 86 ? -0.701 -11.151 -3.054 1.00 96.81 86 GLN A C 1
ATOM 694 O O . GLN A 1 86 ? -1.189 -11.905 -3.896 1.00 96.81 86 GLN A O 1
ATOM 699 N N . GLN A 1 87 ? 0.325 -11.521 -2.285 1.00 94.69 87 GLN A N 1
ATOM 700 C CA . GLN A 1 87 ? 0.857 -12.888 -2.253 1.00 94.69 87 GLN A CA 1
ATOM 701 C C . GLN A 1 87 ? 0.095 -13.773 -1.257 1.00 94.69 87 GLN A C 1
ATOM 703 O O . GLN A 1 87 ? 0.136 -14.998 -1.364 1.00 94.69 87 GLN A O 1
ATOM 708 N N . GLY A 1 88 ? -0.547 -13.158 -0.260 1.00 88.25 88 GLY A N 1
ATOM 709 C CA . GLY A 1 88 ? -1.321 -13.828 0.779 1.00 88.25 88 GLY A CA 1
ATOM 710 C C . GLY A 1 88 ? -2.823 -13.833 0.498 1.00 88.25 88 GLY A C 1
ATOM 711 O O . GLY A 1 88 ? -3.277 -13.553 -0.603 1.00 88.25 88 GLY A O 1
ATOM 712 N N . GLN A 1 89 ? -3.612 -14.142 1.528 1.00 86.12 89 GLN A N 1
ATOM 713 C CA . GLN A 1 89 ? -5.075 -14.243 1.424 1.00 86.12 89 GLN A CA 1
ATOM 714 C C . GLN A 1 89 ? -5.811 -12.906 1.615 1.00 86.12 89 GLN A C 1
ATOM 716 O O . GLN A 1 89 ? -7.038 -12.883 1.563 1.00 86.12 89 GLN A O 1
ATOM 721 N N . ILE A 1 90 ? -5.092 -11.807 1.872 1.00 87.94 90 ILE A N 1
ATOM 722 C CA . ILE A 1 90 ? -5.705 -10.506 2.180 1.00 87.94 90 ILE A CA 1
ATOM 723 C C . ILE A 1 90 ? -6.314 -9.893 0.914 1.00 87.94 90 ILE A C 1
ATOM 725 O O . ILE A 1 90 ? -7.500 -9.576 0.911 1.00 87.94 90 ILE A O 1
ATOM 729 N N . SER A 1 91 ? -5.516 -9.800 -0.152 1.00 92.00 91 SER A N 1
ATOM 730 C CA . SER A 1 91 ? -5.924 -9.269 -1.461 1.00 92.00 91 SER A CA 1
ATOM 731 C C . SER A 1 91 ? -5.271 -10.086 -2.575 1.00 92.00 91 SER A C 1
ATOM 733 O O . SER A 1 91 ? -4.515 -9.560 -3.385 1.00 92.00 91 SER A O 1
ATOM 735 N N . TYR A 1 92 ? -5.473 -11.402 -2.550 1.00 95.19 92 TYR A N 1
ATOM 736 C CA . TYR A 1 92 ? -4.773 -12.362 -3.398 1.00 95.19 92 TYR A CA 1
ATOM 737 C C . TYR A 1 92 ? -4.876 -11.989 -4.880 1.00 95.19 92 TYR A C 1
ATOM 739 O O . TYR A 1 92 ? -5.972 -11.952 -5.428 1.00 95.19 92 TYR A O 1
ATOM 747 N N . TYR A 1 93 ? -3.723 -11.722 -5.502 1.00 95.75 93 TYR A N 1
ATOM 748 C CA . TYR A 1 93 ? -3.581 -11.258 -6.889 1.00 95.75 93 TYR A CA 1
ATOM 749 C C . TYR A 1 93 ? -4.301 -9.959 -7.273 1.00 95.75 93 TYR A C 1
ATOM 751 O O . TYR A 1 93 ? -4.412 -9.658 -8.455 1.00 95.75 93 TYR A O 1
ATOM 759 N N . GLU A 1 94 ? -4.703 -9.150 -6.299 1.00 97.44 94 GLU A N 1
ATOM 760 C CA . GLU A 1 94 ? -5.469 -7.927 -6.534 1.00 97.44 94 GLU A CA 1
ATOM 761 C C . GLU A 1 94 ? -4.710 -6.731 -5.931 1.00 97.44 94 GLU A C 1
ATOM 763 O O . GLU A 1 94 ? -4.744 -6.518 -4.706 1.00 97.44 94 GLU A O 1
ATOM 768 N N . PRO A 1 95 ? -3.970 -5.953 -6.750 1.00 98.12 95 PRO A N 1
ATOM 769 C CA . PRO A 1 95 ? -3.415 -4.672 -6.324 1.00 98.12 95 PRO A CA 1
ATOM 770 C C . PRO A 1 95 ? -4.499 -3.802 -5.683 1.00 98.12 95 PRO A C 1
ATOM 772 O O . PRO A 1 95 ? -5.676 -3.898 -6.012 1.00 98.12 95 PRO A O 1
ATOM 775 N N . ILE A 1 96 ? -4.142 -2.942 -4.738 1.00 97.75 96 ILE A N 1
ATOM 776 C CA . ILE A 1 96 ? -5.145 -2.095 -4.090 1.00 97.75 96 ILE A CA 1
ATOM 777 C C . ILE A 1 96 ? -5.452 -0.914 -5.003 1.00 97.75 96 ILE A C 1
ATOM 779 O O . ILE A 1 96 ? -4.620 -0.018 -5.150 1.00 97.75 96 ILE A O 1
ATOM 783 N N . LYS A 1 97 ? -6.642 -0.913 -5.607 1.00 96.50 97 LYS A N 1
ATOM 784 C CA . LYS A 1 97 ? -7.104 0.213 -6.422 1.00 96.50 97 LYS A CA 1
ATOM 785 C C . LYS A 1 97 ? -7.263 1.471 -5.582 1.00 96.50 97 LYS A C 1
ATOM 787 O O . LYS A 1 97 ? -7.599 1.391 -4.399 1.00 96.50 97 LYS A O 1
ATOM 792 N N . GLU A 1 98 ? -7.084 2.630 -6.202 1.00 93.69 98 GLU A N 1
ATOM 793 C CA . GLU A 1 98 ? -7.241 3.919 -5.527 1.00 93.69 98 GLU A CA 1
ATOM 794 C C . GLU A 1 98 ? -8.631 4.080 -4.910 1.00 93.69 98 GLU A C 1
ATOM 796 O O . GLU A 1 98 ? -8.746 4.481 -3.753 1.00 93.69 98 GLU A O 1
ATOM 801 N N . GLU A 1 99 ? -9.685 3.665 -5.616 1.00 92.94 99 GLU A N 1
ATOM 802 C CA . GLU A 1 99 ? -11.061 3.739 -5.123 1.00 92.94 99 GLU A CA 1
ATOM 803 C C . GLU A 1 99 ? -11.355 2.794 -3.944 1.00 92.94 99 GLU A C 1
ATOM 805 O O . GLU A 1 99 ? -12.365 2.947 -3.255 1.00 92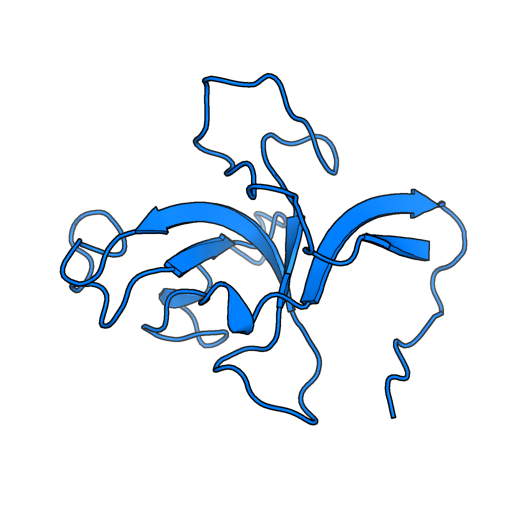.94 99 GLU A O 1
ATOM 810 N N . TRP A 1 100 ? -10.483 1.815 -3.679 1.00 95.06 100 TRP A N 1
ATOM 811 C CA . TRP A 1 100 ? -10.604 0.933 -2.515 1.00 95.06 100 TRP A CA 1
ATOM 812 C C . TRP A 1 100 ? -9.995 1.551 -1.257 1.00 95.06 100 TRP A C 1
ATOM 814 O O . TRP A 1 100 ? -10.270 1.083 -0.145 1.00 95.06 100 TRP A O 1
ATOM 824 N N . ILE A 1 101 ? -9.172 2.592 -1.405 1.00 92.31 101 ILE A N 1
ATOM 825 C CA . ILE A 1 101 ? -8.496 3.256 -0.297 1.00 92.31 101 ILE A CA 1
ATOM 826 C C . ILE A 1 101 ? -9.473 4.216 0.385 1.00 92.31 101 ILE A C 1
ATOM 828 O O . ILE A 1 101 ? -10.036 5.126 -0.213 1.00 92.31 101 ILE A O 1
ATOM 832 N N . ILE A 1 102 ? -9.657 4.021 1.688 1.00 89.00 102 ILE A N 1
ATOM 833 C CA . ILE A 1 102 ? -10.482 4.877 2.547 1.00 89.00 102 ILE A CA 1
ATOM 834 C C . ILE A 1 102 ? -9.697 6.137 2.947 1.00 89.00 102 ILE A C 1
ATOM 836 O O . ILE A 1 102 ? -10.268 7.219 3.073 1.00 89.00 102 ILE A O 1
ATOM 840 N N . GLY A 1 103 ? -8.386 6.004 3.159 1.00 86.69 103 GLY A N 1
ATOM 841 C CA . GLY A 1 103 ? -7.480 7.129 3.381 1.00 86.69 103 GLY A CA 1
ATOM 842 C C . GLY A 1 103 ? -6.129 6.708 3.957 1.00 86.69 103 GLY A C 1
ATOM 843 O O . GLY A 1 103 ? -5.862 5.522 4.159 1.00 86.69 103 GLY A O 1
ATOM 844 N N . THR A 1 104 ? -5.278 7.690 4.253 1.00 86.81 104 THR A N 1
ATOM 845 C CA . THR A 1 104 ? -3.972 7.472 4.893 1.00 86.81 104 THR A CA 1
ATOM 846 C C . THR A 1 104 ? -4.073 7.609 6.411 1.00 86.81 104 THR A C 1
ATOM 848 O O . THR A 1 104 ? -4.787 8.463 6.945 1.00 86.81 104 THR A O 1
ATOM 851 N N . ALA A 1 105 ? -3.356 6.753 7.132 1.00 79.06 105 ALA A N 1
ATOM 852 C CA . ALA A 1 105 ? -3.220 6.800 8.577 1.00 79.06 105 ALA A CA 1
ATOM 853 C C . ALA A 1 105 ? -2.069 7.747 8.948 1.00 79.06 105 ALA A C 1
ATOM 855 O O . ALA A 1 105 ? -0.910 7.438 8.680 1.00 79.06 105 ALA A O 1
ATOM 856 N N . GLN A 1 106 ? -2.371 8.889 9.581 1.00 65.31 106 GLN A N 1
ATOM 857 C CA . GLN A 1 106 ? -1.339 9.905 9.854 1.00 65.31 106 GLN A CA 1
ATOM 858 C C . GLN A 1 106 ? -0.823 9.970 11.298 1.00 65.31 106 GLN A C 1
ATOM 860 O O . GLN A 1 106 ? 0.274 10.471 11.495 1.00 65.31 106 GLN A O 1
ATOM 865 N N . PHE A 1 107 ? -1.506 9.441 12.322 1.00 56.28 107 PHE A N 1
ATOM 866 C CA . PHE A 1 107 ? -0.985 9.492 13.705 1.00 56.28 107 PHE A CA 1
ATOM 867 C C . PHE A 1 107 ? -1.569 8.406 14.616 1.00 56.28 107 PHE A C 1
ATOM 869 O O . PHE A 1 107 ? -2.723 8.024 14.458 1.00 56.28 107 PHE A O 1
ATOM 876 N N . ARG A 1 108 ? -0.806 7.959 15.628 1.00 47.75 108 ARG A N 1
ATOM 877 C CA . ARG A 1 108 ? -1.281 7.121 16.749 1.00 47.75 108 ARG A CA 1
ATOM 878 C C . ARG A 1 108 ? -1.210 7.913 18.051 1.00 47.75 108 ARG A C 1
ATOM 880 O O . ARG A 1 108 ? -0.124 8.092 18.587 1.00 47.75 108 ARG A O 1
ATOM 887 N N . ILE A 1 109 ? -2.354 8.314 18.609 1.00 43.75 109 ILE A N 1
ATOM 888 C CA . ILE A 1 109 ? -2.411 8.773 20.012 1.00 43.75 109 ILE A CA 1
ATOM 889 C C . ILE A 1 109 ? -2.261 7.533 20.920 1.00 43.75 109 ILE A C 1
ATOM 891 O O . ILE A 1 109 ? -3.123 6.642 20.827 1.00 43.75 109 ILE A O 1
ATOM 895 N N . PRO A 1 110 ? -1.200 7.419 21.752 1.00 35.31 110 PRO A N 1
ATOM 896 C CA . PRO A 1 110 ? -1.092 6.356 22.755 1.00 35.31 110 PRO A CA 1
ATOM 897 C C . PRO A 1 110 ? -2.283 6.459 23.727 1.00 35.31 110 PRO A C 1
ATOM 899 O O . PRO A 1 110 ? -2.791 7.551 23.929 1.00 35.31 110 PRO A O 1
ATOM 902 N N . TYR A 1 111 ? -2.742 5.347 24.313 1.00 41.41 111 TYR A N 1
ATOM 903 C CA . TYR A 1 111 ? -3.837 5.245 25.315 1.00 41.41 111 TYR A CA 1
ATOM 904 C C . TYR A 1 111 ? -5.288 5.021 24.839 1.00 41.41 111 TYR A C 1
ATOM 906 O O . TYR A 1 111 ? -6.134 4.710 25.668 1.00 41.41 111 TYR A O 1
ATOM 914 N N . LEU A 1 112 ? -5.605 5.047 23.540 1.00 45.31 112 LEU A N 1
ATOM 915 C CA . LEU A 1 112 ? -6.973 4.758 23.048 1.00 45.31 112 LEU A CA 1
ATOM 916 C C . LEU A 1 112 ? -7.065 3.420 22.300 1.00 45.31 112 LEU A C 1
ATOM 918 O O . LEU A 1 112 ? -7.305 3.378 21.095 1.00 45.31 112 LEU A O 1
ATOM 922 N N . GLY A 1 113 ? -6.829 2.327 23.029 1.00 38.94 113 GLY A N 1
ATOM 923 C CA . GLY A 1 113 ? -6.784 0.949 22.521 1.00 38.94 113 GLY A CA 1
ATOM 924 C C . GLY A 1 113 ? -8.134 0.251 22.292 1.00 38.94 113 GLY A C 1
ATOM 925 O O . GLY A 1 113 ? -8.129 -0.951 22.057 1.00 38.94 113 GLY A O 1
ATOM 926 N N . HIS A 1 114 ? -9.274 0.954 22.350 1.00 44.88 114 HIS A N 1
ATOM 927 C CA . HIS A 1 114 ? -10.607 0.320 22.308 1.00 44.88 114 HIS A CA 1
ATOM 928 C C . HIS A 1 114 ? -11.621 0.929 21.3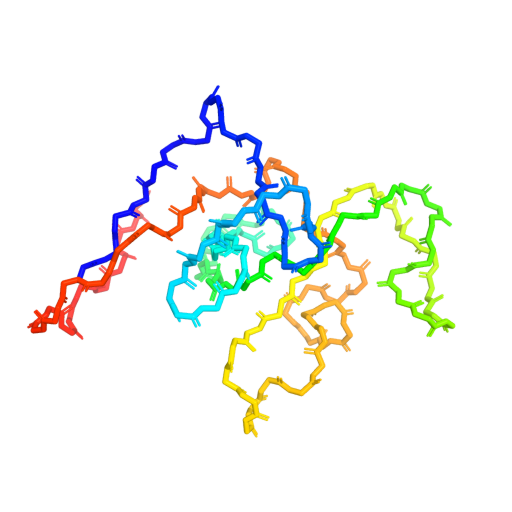26 1.00 44.88 114 HIS A C 1
ATOM 930 O O . HIS A 1 114 ? -12.793 0.560 21.373 1.00 44.88 114 HIS A O 1
ATOM 936 N N . LEU A 1 115 ? -11.222 1.808 20.399 1.00 43.09 115 LEU A N 1
ATOM 937 C CA . LEU A 1 115 ? -12.151 2.216 19.339 1.00 43.09 115 LEU A CA 1
ATOM 938 C C . LEU A 1 115 ? -12.194 1.166 18.229 1.00 43.09 115 LEU A C 1
ATOM 940 O O . LEU A 1 115 ? -11.409 1.180 17.285 1.00 43.09 115 LEU A O 1
ATOM 944 N N . ARG A 1 116 ? -13.157 0.258 18.378 1.00 42.00 116 ARG A N 1
ATOM 945 C CA . ARG A 1 116 ? -13.761 -0.507 17.290 1.00 42.00 116 ARG A CA 1
ATOM 946 C C . ARG A 1 116 ? -14.251 0.508 16.247 1.00 42.00 116 ARG A C 1
ATOM 948 O O . ARG A 1 116 ? -15.061 1.371 16.580 1.00 42.00 116 ARG A O 1
ATOM 955 N N . LEU A 1 117 ? -13.722 0.444 15.026 1.00 44.00 117 LEU A N 1
ATOM 956 C CA . LEU A 1 117 ? -14.223 1.216 13.888 1.00 44.00 117 LEU A CA 1
ATOM 957 C C . LEU A 1 117 ? -15.629 0.700 13.564 1.00 44.00 117 LEU A C 1
ATOM 959 O O . LEU A 1 117 ? -15.792 -0.309 12.886 1.00 44.00 117 LEU A O 1
ATOM 963 N N . LEU A 1 118 ? -16.635 1.354 14.136 1.00 36.84 118 LEU A N 1
ATOM 964 C CA . LEU A 1 118 ? -18.024 1.227 13.726 1.00 36.84 118 LEU A CA 1
ATOM 965 C C . LEU A 1 118 ? -18.225 2.220 12.588 1.00 36.84 118 LEU A C 1
ATOM 967 O O . LEU A 1 118 ? -18.381 3.415 12.826 1.00 36.84 118 LEU A O 1
ATOM 971 N N . ILE A 1 119 ? -18.168 1.724 11.360 1.00 37.88 119 ILE A N 1
ATOM 972 C CA . ILE A 1 119 ? -18.737 2.425 10.215 1.00 37.88 119 ILE A CA 1
ATOM 973 C C . ILE A 1 119 ? -19.962 1.589 9.843 1.00 37.88 119 ILE A C 1
ATOM 975 O O . ILE A 1 119 ? -19.816 0.415 9.500 1.00 37.88 119 ILE A O 1
ATOM 979 N N . SER A 1 120 ? -21.140 2.164 10.103 1.00 36.34 120 SER A N 1
ATOM 980 C CA . SER A 1 120 ? -22.458 1.626 9.747 1.00 36.34 120 SER A CA 1
ATOM 981 C C . SER A 1 120 ? -22.731 1.772 8.259 1.00 36.34 120 SER A C 1
ATOM 983 O O . SER A 1 120 ? -22.086 2.641 7.632 1.00 36.34 120 SER A O 1
#

pLDDT: mean 82.93, std 19.08, range [35.31, 98.31]